Protein AF-A0A9D8H5I3-F1 (afdb_monomer_lite)

Radius of gyration: 22.43 Å; chains: 1; bounding box: 66×48×47 Å

pLDDT: mean 80.17, std 25.07, range [27.2, 98.69]

Sequence (161 aa):
MRPGGQILILVVMGFLLLTPAAPAAAASGDRDPAVPAAGKKRPVDAYPWSRRMKKAVRFARRRAGSVSFAIVDERGRIHGFHRGARHSSASVVKAMLLVAYLRRGSVKRRRLHGGEKATLGPMIRRSDNAAATRIHDVVGNAGLRRLARRAGMRRFIPDEV

Structure (mmCIF, N/CA/C/O backbone):
data_AF-A0A9D8H5I3-F1
#
_entry.id   AF-A0A9D8H5I3-F1
#
loop_
_atom_site.group_PDB
_atom_site.id
_atom_site.type_symbol
_atom_site.label_atom_id
_atom_site.label_alt_id
_atom_site.label_comp_id
_atom_site.label_asym_id
_atom_site.label_entity_id
_atom_site.label_seq_id
_atom_site.pdbx_PDB_ins_code
_atom_site.Cartn_x
_atom_site.Cartn_y
_atom_site.Cartn_z
_atom_site.occupancy
_atom_site.B_iso_or_equiv
_atom_site.auth_seq_id
_atom_site.auth_comp_id
_atom_site.auth_asym_id
_atom_site.auth_atom_id
_atom_site.pdbx_PDB_model_num
ATOM 1 N N . MET A 1 1 ? 33.919 -9.306 16.728 1.00 35.00 1 MET A N 1
ATOM 2 C CA . MET A 1 1 ? 34.245 -7.881 16.490 1.00 35.00 1 MET A CA 1
ATOM 3 C C . MET A 1 1 ? 33.234 -7.303 15.506 1.00 35.00 1 MET A C 1
ATOM 5 O O . MET A 1 1 ? 32.858 -7.996 14.571 1.00 35.00 1 MET A O 1
ATOM 9 N N . ARG A 1 2 ? 32.705 -6.115 15.829 1.00 38.38 2 ARG A N 1
ATOM 10 C CA . ARG A 1 2 ? 31.607 -5.373 15.168 1.00 38.38 2 ARG A CA 1
ATOM 11 C C . ARG A 1 2 ? 32.071 -4.703 13.835 1.00 38.38 2 ARG A C 1
ATOM 13 O O . ARG A 1 2 ? 33.245 -4.830 13.513 1.00 38.38 2 ARG A O 1
ATOM 20 N N . PRO A 1 3 ? 31.244 -3.895 13.132 1.00 50.03 3 PRO A N 1
ATOM 21 C CA . PRO A 1 3 ? 30.224 -4.297 12.152 1.00 50.03 3 PRO A CA 1
ATOM 22 C C . PRO A 1 3 ? 30.367 -3.509 10.816 1.00 50.03 3 PRO A C 1
ATOM 24 O O . PRO A 1 3 ? 31.109 -2.537 10.738 1.00 50.03 3 PRO A O 1
ATOM 27 N N . GLY A 1 4 ? 29.640 -3.876 9.755 1.00 34.97 4 GLY A N 1
ATOM 28 C CA . GLY A 1 4 ? 29.772 -3.225 8.439 1.00 34.97 4 GLY A CA 1
ATOM 29 C C . GLY A 1 4 ? 28.461 -2.715 7.841 1.00 34.97 4 GLY A C 1
ATOM 30 O O . GLY A 1 4 ? 27.831 -3.431 7.077 1.00 34.97 4 GLY A O 1
ATOM 31 N N . GLY A 1 5 ? 28.101 -1.469 8.170 1.00 33.59 5 GLY A N 1
ATOM 32 C CA . GLY A 1 5 ? 27.478 -0.504 7.249 1.00 33.59 5 GLY A CA 1
ATOM 33 C C . GLY A 1 5 ? 26.011 -0.682 6.843 1.00 33.59 5 GLY A C 1
ATOM 34 O O . GLY A 1 5 ? 25.703 -1.286 5.820 1.00 33.59 5 GLY A O 1
ATOM 35 N N . GLN A 1 6 ? 25.108 -0.004 7.557 1.00 33.09 6 GLN A N 1
ATOM 36 C CA . GLN A 1 6 ? 23.839 0.453 6.985 1.00 33.09 6 GLN A CA 1
ATOM 37 C C . GLN A 1 6 ? 24.126 1.516 5.911 1.00 33.09 6 GLN A C 1
ATOM 39 O O . GLN A 1 6 ? 24.859 2.464 6.179 1.00 33.09 6 GLN A O 1
ATOM 44 N N . ILE A 1 7 ? 23.499 1.416 4.735 1.00 32.41 7 ILE A N 1
ATOM 45 C CA . ILE A 1 7 ? 23.282 2.579 3.862 1.00 32.41 7 ILE A CA 1
ATOM 46 C C . ILE A 1 7 ? 21.776 2.740 3.677 1.00 32.41 7 ILE A C 1
ATOM 48 O O . ILE A 1 7 ? 21.128 2.128 2.828 1.00 32.41 7 ILE A O 1
ATOM 52 N N . LEU A 1 8 ? 21.238 3.579 4.553 1.00 28.66 8 LEU A N 1
ATOM 53 C CA . LEU A 1 8 ? 19.962 4.258 4.442 1.00 28.66 8 LEU A CA 1
ATOM 54 C C . LEU A 1 8 ? 20.009 5.168 3.203 1.00 28.66 8 LEU A C 1
ATOM 56 O O . LEU A 1 8 ? 20.641 6.219 3.241 1.00 28.66 8 LEU A O 1
ATOM 60 N N . ILE A 1 9 ? 19.335 4.802 2.110 1.00 29.95 9 ILE A N 1
ATOM 61 C CA . ILE A 1 9 ? 19.015 5.776 1.055 1.00 29.95 9 ILE A CA 1
ATOM 62 C C . ILE A 1 9 ? 17.622 6.327 1.348 1.00 29.95 9 ILE A C 1
ATOM 64 O O . ILE A 1 9 ? 16.595 5.810 0.906 1.00 29.95 9 ILE A O 1
ATOM 68 N N . LEU A 1 10 ? 17.623 7.391 2.145 1.00 27.20 10 LEU A N 1
ATOM 69 C CA . LEU A 1 10 ? 16.520 8.319 2.315 1.00 27.20 10 LEU A CA 1
ATOM 70 C C . LEU A 1 10 ? 16.430 9.165 1.032 1.00 27.20 10 LEU A C 1
ATOM 72 O O . LEU A 1 10 ? 17.236 10.068 0.836 1.00 27.20 10 LEU A O 1
ATOM 76 N N . VAL A 1 11 ? 15.473 8.894 0.139 1.00 29.86 11 VAL A N 1
ATOM 77 C CA . VAL A 1 11 ? 15.100 9.884 -0.888 1.00 29.86 11 VAL A CA 1
ATOM 78 C C . VAL A 1 11 ? 13.899 10.660 -0.371 1.00 29.86 11 VAL A C 1
ATOM 80 O O . VAL A 1 11 ? 12.750 10.247 -0.520 1.00 29.86 11 VAL A O 1
ATOM 83 N N . VAL A 1 12 ? 14.192 11.796 0.256 1.00 31.38 12 VAL A N 1
ATOM 84 C CA . VAL A 1 12 ? 13.249 12.905 0.392 1.00 31.38 12 VAL A CA 1
ATOM 85 C C . VAL A 1 12 ? 13.170 13.575 -0.977 1.00 31.38 12 VAL A C 1
ATOM 87 O O . VAL A 1 12 ? 14.135 14.175 -1.433 1.00 31.38 12 VAL A O 1
ATOM 90 N N . MET A 1 13 ? 12.025 13.478 -1.644 1.00 32.78 13 MET A N 1
ATOM 91 C CA . MET A 1 13 ? 11.658 14.430 -2.691 1.00 32.78 13 MET A CA 1
ATOM 92 C C . MET A 1 13 ? 10.452 15.204 -2.182 1.00 32.78 13 MET A C 1
ATOM 94 O O . MET A 1 13 ? 9.308 14.770 -2.307 1.00 32.78 13 MET A O 1
ATOM 98 N N . GLY A 1 14 ? 10.742 16.345 -1.559 1.00 29.20 14 GLY A N 1
ATOM 99 C CA . GLY A 1 14 ? 9.768 17.409 -1.409 1.00 29.20 14 GLY A CA 1
ATOM 100 C C . GLY A 1 14 ? 9.449 17.962 -2.792 1.00 29.20 14 GLY A C 1
ATOM 101 O O . GLY A 1 14 ? 10.345 18.383 -3.518 1.00 29.20 14 GLY A O 1
ATOM 102 N N . PHE A 1 15 ? 8.173 17.948 -3.154 1.00 35.97 15 PHE A N 1
ATOM 103 C CA . PHE A 1 15 ? 7.648 18.825 -4.189 1.00 35.97 15 PHE A CA 1
ATOM 104 C C . PHE A 1 15 ? 6.660 19.762 -3.505 1.00 35.97 15 PHE A C 1
ATOM 106 O O . PHE A 1 15 ? 5.507 19.416 -3.252 1.00 35.97 15 PHE A O 1
ATOM 113 N N . LEU A 1 16 ? 7.170 20.938 -3.146 1.00 33.97 16 LEU A N 1
ATOM 114 C CA . LEU A 1 16 ? 6.365 22.117 -2.884 1.00 33.97 16 LEU A CA 1
ATOM 115 C C . LEU A 1 16 ? 5.945 22.657 -4.255 1.00 33.97 16 LEU A C 1
ATOM 117 O O . LEU A 1 16 ? 6.785 23.156 -5.000 1.00 33.97 16 LEU A O 1
ATOM 121 N N . LEU A 1 17 ? 4.665 22.534 -4.603 1.00 40.81 17 LEU A N 1
ATOM 122 C CA . LEU A 1 17 ? 4.074 23.323 -5.680 1.00 40.81 17 LEU A CA 1
ATOM 123 C C . LEU A 1 17 ? 2.998 24.212 -5.077 1.00 40.81 17 LEU A C 1
ATOM 125 O O . LEU A 1 17 ? 1.936 23.760 -4.656 1.00 40.81 17 LEU A O 1
ATOM 129 N N . LEU A 1 18 ? 3.352 25.489 -5.018 1.00 37.53 18 LEU A N 1
ATOM 130 C CA . LEU A 1 18 ? 2.479 26.620 -4.788 1.00 37.53 18 LEU A CA 1
ATOM 131 C C . LEU A 1 18 ? 1.576 26.769 -6.025 1.00 37.53 18 LEU A C 1
ATOM 133 O O . LEU A 1 18 ? 2.034 27.196 -7.080 1.00 37.53 18 LEU A O 1
ATOM 137 N N . THR A 1 19 ? 0.307 26.381 -5.922 1.00 51.97 19 THR A N 1
ATOM 138 C CA . THR A 1 19 ? -0.717 26.693 -6.933 1.00 51.97 19 THR A CA 1
ATOM 139 C C . THR A 1 19 ? -1.518 27.913 -6.484 1.00 51.97 19 THR A C 1
ATOM 141 O O . THR A 1 19 ? -2.094 27.854 -5.394 1.00 51.97 19 THR A O 1
ATOM 144 N N . PRO A 1 20 ? -1.621 28.993 -7.281 1.00 44.41 20 PRO A N 1
ATOM 145 C CA . PRO A 1 20 ? -2.609 30.028 -7.020 1.00 44.41 20 PRO A CA 1
ATOM 146 C C . PRO A 1 20 ? -4.015 29.506 -7.347 1.00 44.41 20 PRO A C 1
ATOM 148 O O . PRO A 1 20 ? -4.233 28.838 -8.359 1.00 44.41 20 PRO A O 1
ATOM 151 N N . ALA A 1 21 ? -4.963 29.808 -6.461 1.00 42.66 21 ALA A N 1
ATOM 152 C CA . ALA A 1 21 ? -6.386 29.580 -6.659 1.00 42.66 21 ALA A CA 1
ATOM 153 C C . ALA A 1 21 ? -6.985 30.695 -7.532 1.00 42.66 21 ALA A C 1
ATOM 155 O O . ALA A 1 21 ? -6.707 31.871 -7.312 1.00 42.66 21 ALA A O 1
ATOM 156 N N . ALA A 1 22 ? -7.845 30.321 -8.477 1.00 39.91 22 ALA A N 1
ATOM 157 C CA . ALA A 1 22 ? -8.758 31.217 -9.185 1.00 39.91 22 ALA A CA 1
ATOM 158 C C . ALA A 1 22 ? -10.139 30.529 -9.299 1.00 39.91 22 ALA A C 1
ATOM 160 O O . ALA A 1 22 ? -10.210 29.301 -9.193 1.00 39.91 22 ALA A O 1
ATOM 161 N N . PRO A 1 23 ? -11.235 31.302 -9.389 1.00 44.31 23 PRO A N 1
ATOM 162 C CA . PRO A 1 23 ? -12.427 31.074 -8.577 1.00 44.31 23 PRO A CA 1
ATOM 163 C C . PRO A 1 23 ? -13.456 30.117 -9.183 1.00 44.31 23 PRO A C 1
ATOM 165 O O . PRO A 1 23 ? -13.520 29.881 -10.387 1.00 44.31 23 PRO A O 1
ATOM 168 N N . ALA A 1 24 ? -14.305 29.612 -8.287 1.00 42.66 24 ALA A N 1
ATOM 169 C CA . ALA A 1 24 ? -15.534 28.907 -8.597 1.00 42.66 24 ALA A CA 1
ATOM 170 C C . ALA A 1 24 ? -16.533 29.833 -9.306 1.00 42.66 24 ALA A C 1
ATOM 172 O O . ALA A 1 24 ? -16.876 30.894 -8.787 1.00 42.66 24 ALA A O 1
ATOM 173 N N . ALA A 1 25 ? -17.053 29.382 -10.445 1.00 41.25 25 ALA A N 1
ATOM 174 C CA . ALA A 1 25 ? -18.308 29.861 -11.002 1.00 41.25 25 ALA A CA 1
ATOM 175 C C . ALA A 1 25 ? -19.333 28.729 -10.873 1.00 41.25 25 ALA A C 1
ATOM 177 O O . ALA A 1 25 ? -19.215 27.684 -11.513 1.00 41.25 25 ALA A O 1
ATOM 178 N N . ALA A 1 26 ? -20.308 28.932 -9.992 1.00 39.38 26 ALA A N 1
ATOM 179 C CA . ALA A 1 26 ? -21.528 28.150 -9.946 1.00 39.38 26 ALA A CA 1
ATOM 180 C C . ALA A 1 26 ? -22.536 28.753 -10.933 1.00 39.38 26 ALA A C 1
ATOM 182 O O . ALA A 1 26 ? -22.803 29.949 -10.868 1.00 39.38 26 ALA A O 1
ATOM 183 N N . ALA A 1 27 ? -23.120 27.926 -11.798 1.00 38.00 27 ALA A N 1
ATOM 184 C CA . ALA A 1 27 ? -24.480 28.117 -12.290 1.00 38.00 27 ALA A CA 1
ATOM 185 C C . ALA A 1 27 ? -25.037 26.774 -12.777 1.00 38.00 27 ALA A C 1
ATOM 187 O O . ALA A 1 27 ? -24.426 26.053 -13.564 1.00 38.00 27 ALA A O 1
ATOM 188 N N . SER A 1 28 ? -26.192 26.456 -12.219 1.00 41.50 28 SER A N 1
ATOM 189 C CA . SER A 1 28 ? -27.033 25.279 -12.367 1.00 41.50 28 SER A CA 1
ATOM 190 C C . SER A 1 28 ? -27.640 25.126 -13.761 1.00 41.50 28 SER A C 1
ATOM 192 O O . SER A 1 28 ? -28.077 26.094 -14.378 1.00 41.50 28 SER A O 1
ATOM 194 N N . GLY A 1 29 ? -27.757 23.874 -14.197 1.00 34.59 29 GLY A N 1
ATOM 195 C CA . GLY A 1 29 ? -28.626 23.461 -15.289 1.00 34.59 29 GLY A CA 1
ATOM 196 C C . GLY A 1 29 ? -29.057 22.021 -15.055 1.00 34.59 29 GLY A C 1
ATOM 197 O O . GLY A 1 29 ? -28.283 21.103 -15.317 1.00 34.59 29 GLY A O 1
ATOM 198 N N . ASP A 1 30 ? -30.271 21.844 -14.537 1.00 46.03 30 ASP A N 1
ATOM 199 C CA . ASP A 1 30 ? -30.976 20.565 -14.542 1.00 46.03 30 ASP A CA 1
ATOM 200 C C . ASP A 1 30 ? -31.082 20.062 -15.982 1.00 46.03 30 ASP A C 1
ATOM 202 O O . ASP A 1 30 ? -31.762 20.658 -16.820 1.00 46.03 30 ASP A O 1
ATOM 206 N N . ARG A 1 31 ? -30.397 18.957 -16.267 1.00 47.66 31 ARG A N 1
ATOM 207 C CA . ARG A 1 31 ? -30.750 18.033 -17.342 1.00 47.66 31 ARG A CA 1
ATOM 208 C C . ARG A 1 31 ? -30.431 16.635 -16.855 1.00 47.66 31 ARG A C 1
ATOM 210 O O . ARG A 1 31 ? -29.261 16.292 -16.683 1.00 47.66 31 ARG A O 1
ATOM 217 N N . ASP A 1 32 ? -31.472 15.837 -16.667 1.00 40.38 32 ASP A N 1
ATOM 218 C CA . ASP A 1 32 ? -31.341 14.394 -16.537 1.00 40.38 32 ASP A CA 1
ATOM 219 C C . ASP A 1 32 ? -30.492 13.865 -17.704 1.00 40.38 32 ASP A C 1
ATOM 221 O O . ASP A 1 32 ? -30.841 14.092 -18.871 1.00 40.38 32 ASP A O 1
ATOM 225 N N . PRO A 1 33 ? -29.369 13.165 -17.457 1.00 44.75 33 PRO A N 1
ATOM 226 C CA . PRO A 1 33 ? -28.714 12.440 -18.523 1.00 44.75 33 PRO A CA 1
ATOM 227 C C . PRO A 1 33 ? -29.626 11.273 -18.896 1.00 44.75 33 PRO A C 1
ATOM 229 O O . PRO A 1 33 ? -29.688 10.256 -18.204 1.00 44.75 33 PRO A O 1
ATOM 232 N N . ALA A 1 34 ? -30.352 11.453 -19.999 1.00 47.44 34 ALA A N 1
ATOM 233 C CA . ALA A 1 34 ? -31.106 10.413 -20.674 1.00 47.44 34 ALA A CA 1
ATOM 234 C C . ALA A 1 34 ? -30.285 9.116 -20.717 1.00 47.44 34 ALA A C 1
ATOM 236 O O . ALA A 1 34 ? -29.127 9.110 -21.144 1.00 47.44 34 ALA A O 1
ATOM 237 N N . VAL A 1 35 ? -30.892 8.019 -20.260 1.00 41.44 35 VAL A N 1
ATOM 238 C CA . VAL A 1 35 ? -30.314 6.675 -20.331 1.00 41.44 35 VAL A CA 1
ATOM 239 C C . VAL A 1 35 ? -29.987 6.391 -21.801 1.00 41.44 35 VAL A C 1
ATOM 241 O O . VAL A 1 35 ? -30.909 6.345 -22.619 1.00 41.44 35 VAL A O 1
ATOM 244 N N . PRO A 1 36 ? -28.710 6.211 -22.186 1.00 46.06 36 PRO A N 1
ATOM 245 C CA . PRO A 1 36 ? -28.396 5.884 -23.562 1.00 46.06 36 PRO A CA 1
ATOM 246 C C . PRO A 1 36 ? -28.974 4.502 -23.868 1.00 46.06 36 PRO A C 1
ATOM 248 O O . PRO A 1 36 ? -28.636 3.509 -23.218 1.00 46.06 36 PRO A O 1
ATOM 251 N N . ALA A 1 37 ? -29.864 4.459 -24.862 1.00 51.50 37 ALA A N 1
ATOM 252 C CA . ALA A 1 37 ? -30.368 3.233 -25.459 1.00 51.50 37 ALA A CA 1
ATOM 253 C C . ALA A 1 37 ? -29.204 2.283 -25.774 1.00 51.50 37 ALA A C 1
ATOM 255 O O . ALA A 1 37 ? -28.119 2.726 -26.161 1.00 51.50 37 ALA A O 1
ATOM 256 N N . ALA A 1 38 ? -29.437 0.982 -25.585 1.00 54.88 38 ALA A N 1
ATOM 257 C CA . ALA A 1 38 ? -28.452 -0.083 -25.726 1.00 54.88 38 ALA A CA 1
ATOM 258 C C . ALA A 1 38 ? -27.736 -0.025 -27.087 1.00 54.88 38 ALA A C 1
ATOM 260 O O . ALA A 1 38 ? -28.174 -0.597 -28.085 1.00 54.88 38 ALA A O 1
ATOM 261 N N . GLY A 1 39 ? -26.602 0.674 -27.117 1.00 45.72 39 GLY A N 1
ATOM 262 C CA . GLY A 1 39 ? -25.699 0.695 -28.251 1.00 45.72 39 GLY A CA 1
ATOM 263 C C . GLY A 1 39 ? -25.145 -0.706 -28.474 1.00 45.72 39 GLY A C 1
ATOM 264 O O . GLY A 1 39 ? -24.720 -1.376 -27.529 1.00 45.72 39 GLY A O 1
ATOM 265 N N . LYS A 1 40 ? -25.150 -1.154 -29.733 1.00 49.53 40 LYS A N 1
ATOM 266 C CA . LYS A 1 40 ? -24.510 -2.401 -30.172 1.00 49.53 40 LYS A CA 1
ATOM 267 C C . LYS A 1 40 ? -23.130 -2.504 -29.513 1.00 49.53 40 LYS A C 1
ATOM 269 O O . LYS A 1 40 ? -22.317 -1.591 -29.666 1.00 49.53 40 LYS A O 1
ATOM 274 N N . LYS A 1 41 ? -22.875 -3.586 -28.760 1.00 46.94 41 LYS A N 1
ATOM 275 C CA . LYS A 1 41 ? -21.580 -3.840 -28.110 1.00 46.94 41 LYS A CA 1
ATOM 276 C C . LYS A 1 41 ? -20.495 -3.799 -29.185 1.00 46.94 41 LYS A C 1
ATOM 278 O O . LYS A 1 41 ? -20.325 -4.762 -29.927 1.00 46.94 41 LYS A O 1
ATOM 283 N N . ARG A 1 42 ? -19.771 -2.681 -29.279 1.00 48.78 42 ARG A N 1
ATOM 284 C CA . ARG A 1 42 ? -18.505 -2.635 -30.013 1.00 48.78 42 ARG A CA 1
ATOM 285 C C . ARG A 1 42 ? -17.647 -3.765 -29.441 1.00 48.78 42 ARG A C 1
ATOM 287 O O . ARG A 1 42 ? -17.585 -3.867 -28.210 1.00 48.78 42 ARG A O 1
ATOM 294 N N . PRO A 1 43 ? -17.021 -4.619 -30.266 1.00 54.12 43 PRO A N 1
ATOM 295 C CA . PRO A 1 43 ? -15.994 -5.513 -29.764 1.00 54.12 43 PRO A CA 1
ATOM 296 C C . PRO A 1 43 ? -15.018 -4.630 -28.997 1.00 54.12 43 PRO A C 1
ATOM 298 O O . PRO A 1 43 ? -14.499 -3.656 -29.542 1.00 54.12 43 PRO A O 1
ATOM 301 N N . VAL A 1 44 ? -14.859 -4.877 -27.700 1.00 60.25 44 VAL A N 1
ATOM 302 C CA . VAL A 1 44 ? -13.785 -4.228 -26.961 1.00 60.25 44 VAL A CA 1
ATOM 303 C C . VAL A 1 44 ? -12.531 -4.790 -27.605 1.00 60.25 44 VAL A C 1
ATOM 305 O O . VAL A 1 44 ? -12.221 -5.960 -27.378 1.00 60.25 44 VAL A O 1
ATOM 308 N N . ASP A 1 45 ? -11.884 -4.024 -28.485 1.00 63.31 45 ASP A N 1
ATOM 309 C CA . ASP A 1 45 ? -10.609 -4.427 -29.064 1.00 63.31 45 ASP A CA 1
ATOM 310 C C . ASP A 1 45 ? -9.726 -4.865 -27.900 1.00 63.31 45 ASP A C 1
ATOM 312 O O . ASP A 1 45 ? -9.467 -4.090 -26.973 1.00 63.31 45 ASP A O 1
ATOM 316 N N . ALA A 1 46 ? -9.364 -6.150 -27.878 1.00 76.81 46 ALA A N 1
ATOM 317 C CA . ALA A 1 46 ? -8.650 -6.716 -26.748 1.00 76.81 46 ALA A CA 1
ATOM 318 C C . ALA A 1 46 ? -7.391 -5.875 -26.506 1.00 76.81 46 ALA A C 1
ATOM 320 O O . ALA A 1 46 ? -6.617 -5.630 -27.436 1.00 76.81 46 ALA A O 1
ATOM 321 N N . TYR A 1 47 ? -7.193 -5.410 -25.267 1.00 85.81 47 TYR A N 1
ATOM 322 C CA . TYR A 1 47 ? -6.067 -4.540 -24.940 1.00 85.81 47 TYR A CA 1
ATOM 323 C C . TYR A 1 47 ? -4.754 -5.166 -25.457 1.00 85.81 47 TYR A C 1
ATOM 325 O O . TYR A 1 47 ? -4.515 -6.357 -25.224 1.00 85.81 47 TYR A O 1
ATOM 333 N N . PRO A 1 48 ? -3.881 -4.414 -26.164 1.00 92.81 48 PRO A N 1
ATOM 334 C CA . PRO A 1 48 ? -2.739 -4.978 -26.885 1.00 92.81 48 PRO A CA 1
ATOM 335 C C . PRO A 1 48 ? -1.563 -5.309 -25.946 1.00 92.81 48 PRO A C 1
ATOM 337 O O . PRO A 1 48 ? -0.459 -4.763 -26.077 1.00 92.81 48 PRO A O 1
ATOM 340 N N . TRP A 1 49 ? -1.793 -6.219 -24.995 1.00 92.38 49 TRP A N 1
ATOM 341 C CA . TRP A 1 49 ? -0.886 -6.590 -23.907 1.00 92.38 49 TRP A CA 1
ATOM 342 C C . TRP A 1 49 ? 0.514 -6.940 -24.397 1.00 92.38 49 TRP A C 1
ATOM 344 O O . TRP A 1 49 ? 1.484 -6.368 -23.908 1.00 92.38 49 TRP A O 1
ATOM 354 N N . SER A 1 50 ? 0.639 -7.793 -25.419 1.00 91.88 50 SER A N 1
ATOM 355 C CA . SER A 1 50 ? 1.945 -8.200 -25.964 1.00 91.88 50 SER A CA 1
ATOM 356 C C . SER A 1 50 ? 2.788 -6.994 -26.406 1.00 91.88 50 SER A C 1
ATOM 358 O O . SER A 1 50 ? 3.936 -6.828 -25.985 1.00 91.88 50 SER A O 1
ATOM 360 N N . ARG A 1 51 ? 2.201 -6.077 -27.189 1.00 95.50 51 ARG A N 1
ATOM 361 C CA . ARG A 1 51 ? 2.892 -4.867 -27.660 1.00 95.50 51 ARG A CA 1
ATOM 362 C C . ARG A 1 51 ? 3.236 -3.923 -26.505 1.00 95.50 51 ARG A C 1
ATOM 364 O O . ARG A 1 51 ? 4.337 -3.369 -26.485 1.00 95.50 51 ARG A O 1
ATOM 371 N N . ARG A 1 52 ? 2.318 -3.720 -25.554 1.00 95.62 52 ARG A N 1
ATOM 372 C CA . ARG A 1 52 ? 2.524 -2.833 -24.392 1.00 95.62 52 ARG A CA 1
ATOM 373 C C . ARG A 1 52 ? 3.599 -3.385 -23.452 1.00 95.62 52 ARG A C 1
ATOM 375 O O . ARG A 1 52 ? 4.479 -2.631 -23.040 1.00 95.62 52 ARG A O 1
ATOM 382 N N . MET A 1 53 ? 3.624 -4.699 -23.234 1.00 96.19 53 MET A N 1
ATOM 383 C CA . MET A 1 53 ? 4.655 -5.381 -22.450 1.00 96.19 53 MET A CA 1
ATOM 384 C C . MET A 1 53 ? 6.037 -5.298 -23.082 1.00 96.19 53 MET A C 1
ATOM 386 O O . MET A 1 53 ? 6.981 -4.908 -22.397 1.00 96.19 53 MET A O 1
ATOM 390 N N . LYS A 1 54 ? 6.164 -5.513 -24.399 1.00 97.19 54 LYS A N 1
ATOM 391 C CA . LYS A 1 54 ? 7.441 -5.301 -25.105 1.00 97.19 54 LYS A CA 1
ATOM 392 C C . LYS A 1 54 ? 7.985 -3.878 -24.916 1.00 97.19 54 LYS A C 1
ATOM 394 O O . LYS A 1 54 ? 9.194 -3.695 -24.789 1.00 97.19 54 LYS A O 1
ATOM 399 N N . LYS A 1 55 ? 7.121 -2.856 -24.895 1.00 97.75 55 LYS A N 1
ATOM 400 C CA . LYS A 1 55 ? 7.540 -1.462 -24.654 1.00 97.75 55 LYS A CA 1
ATOM 401 C C . LYS A 1 55 ? 7.974 -1.227 -23.204 1.00 97.75 55 LYS A C 1
ATOM 403 O O . LYS A 1 55 ? 9.049 -0.670 -22.999 1.00 97.75 55 LYS A O 1
ATOM 408 N N . ALA A 1 56 ? 7.194 -1.687 -22.227 1.00 97.00 56 ALA A N 1
ATOM 409 C CA . ALA A 1 56 ? 7.517 -1.531 -20.807 1.00 97.00 56 ALA A CA 1
ATOM 410 C C . ALA A 1 56 ? 8.832 -2.236 -20.428 1.00 97.00 56 ALA A C 1
ATOM 412 O O . ALA A 1 56 ? 9.683 -1.641 -19.774 1.00 97.00 56 ALA A O 1
ATOM 413 N N . VAL A 1 57 ? 9.049 -3.465 -20.916 1.00 97.88 57 VAL A N 1
ATOM 414 C CA . VAL A 1 57 ? 10.306 -4.208 -20.703 1.00 97.88 57 VAL A CA 1
ATOM 415 C C . VAL A 1 57 ? 11.499 -3.462 -21.304 1.00 97.88 57 VAL A C 1
ATOM 417 O O . VAL A 1 57 ? 12.546 -3.358 -20.673 1.00 97.88 57 VAL A O 1
ATOM 420 N N . ARG A 1 58 ? 11.353 -2.901 -22.510 1.00 98.00 58 ARG A N 1
ATOM 421 C CA . ARG A 1 58 ? 12.421 -2.123 -23.158 1.00 98.00 58 ARG A CA 1
ATOM 422 C C . ARG A 1 58 ? 12.791 -0.870 -22.365 1.00 98.00 58 ARG A C 1
ATOM 424 O O . ARG A 1 58 ? 13.966 -0.534 -22.285 1.00 98.00 58 ARG A O 1
ATOM 431 N N . PHE A 1 59 ? 11.802 -0.183 -21.797 1.00 97.25 59 PHE A N 1
ATOM 432 C CA . PHE A 1 59 ? 12.045 0.941 -20.895 1.00 97.25 59 PHE A CA 1
ATOM 433 C C . PHE A 1 59 ? 12.786 0.480 -19.635 1.00 97.25 59 PHE A C 1
ATOM 435 O O . PHE A 1 59 ? 13.849 1.014 -19.332 1.00 97.25 59 PHE A O 1
ATOM 442 N N . ALA A 1 60 ? 12.280 -0.562 -18.968 1.00 97.12 60 ALA A N 1
ATOM 443 C CA . ALA A 1 60 ? 12.867 -1.108 -17.747 1.00 97.12 60 ALA A CA 1
ATOM 444 C C . ALA A 1 60 ? 14.342 -1.509 -17.923 1.00 97.12 60 ALA A C 1
ATOM 446 O O . ALA A 1 60 ? 15.151 -1.223 -17.052 1.00 97.12 60 ALA A O 1
ATOM 447 N N . ARG A 1 61 ? 14.706 -2.106 -19.067 1.00 97.19 61 ARG A N 1
ATOM 448 C CA . ARG A 1 61 ? 16.090 -2.517 -19.374 1.00 97.19 61 ARG A CA 1
ATOM 449 C C . ARG A 1 61 ? 17.079 -1.364 -19.546 1.00 97.19 61 ARG A C 1
ATOM 451 O O . ARG A 1 61 ? 18.269 -1.583 -19.379 1.00 97.19 61 ARG A O 1
ATOM 458 N N . ARG A 1 62 ? 16.615 -0.176 -19.940 1.00 96.88 62 ARG A N 1
ATOM 459 C CA . ARG A 1 62 ? 17.483 0.987 -20.211 1.00 96.88 62 ARG A CA 1
ATOM 460 C C . ARG A 1 62 ? 17.504 1.997 -19.073 1.00 96.88 62 ARG A C 1
ATOM 462 O O . ARG A 1 62 ? 18.308 2.921 -19.089 1.00 96.88 62 ARG A O 1
ATOM 469 N N . ARG A 1 63 ? 16.588 1.868 -18.116 1.00 96.12 63 ARG A N 1
ATOM 470 C CA . ARG A 1 63 ? 16.524 2.753 -16.959 1.00 96.12 63 ARG A CA 1
ATOM 471 C C . ARG A 1 63 ? 17.645 2.378 -15.993 1.00 96.12 63 ARG A C 1
ATOM 473 O O . ARG A 1 63 ? 17.773 1.215 -15.639 1.00 96.12 63 ARG A O 1
ATOM 480 N N . ALA A 1 64 ? 18.409 3.368 -15.530 1.00 95.94 64 ALA A N 1
ATOM 481 C CA . ALA A 1 64 ? 19.384 3.150 -14.464 1.00 95.94 64 ALA A CA 1
ATOM 482 C C . ALA A 1 64 ? 18.693 2.609 -13.196 1.00 95.94 64 ALA A C 1
ATOM 484 O O . ALA A 1 64 ? 17.629 3.109 -12.819 1.00 95.94 64 ALA A O 1
ATOM 485 N N . GLY A 1 65 ? 19.306 1.621 -12.542 1.00 93.38 65 GLY A N 1
ATOM 486 C CA . GLY A 1 65 ? 18.751 0.928 -11.377 1.00 93.38 65 GLY A CA 1
ATOM 487 C C . GLY A 1 65 ? 17.998 -0.364 -11.719 1.00 93.38 65 GLY A C 1
ATOM 488 O O . GLY A 1 65 ? 17.866 -0.755 -12.875 1.00 93.38 65 GLY A O 1
ATOM 489 N N . SER A 1 66 ? 17.507 -1.053 -10.686 1.00 93.44 66 SER A N 1
ATOM 490 C CA . SER A 1 66 ? 16.757 -2.305 -10.843 1.00 93.44 66 SER A CA 1
ATOM 491 C C . SER A 1 66 ? 15.258 -2.042 -10.960 1.00 93.44 66 SER A C 1
ATOM 493 O O . SER A 1 66 ? 14.645 -1.516 -10.034 1.00 93.44 66 SER A O 1
ATOM 495 N N . VAL A 1 67 ? 14.655 -2.457 -12.076 1.00 96.31 67 VAL A N 1
ATOM 496 C CA . VAL A 1 67 ? 13.209 -2.341 -12.315 1.00 96.31 67 VAL A CA 1
ATOM 497 C C . VAL A 1 67 ? 12.572 -3.728 -12.360 1.00 96.31 67 VAL A C 1
ATOM 499 O O . VAL A 1 67 ? 13.017 -4.612 -13.096 1.00 96.31 67 VAL A O 1
ATOM 502 N N . SER A 1 68 ? 11.487 -3.896 -11.609 1.00 96.56 68 SER A N 1
ATOM 503 C CA . SER A 1 68 ? 10.559 -5.018 -11.727 1.00 96.56 68 SER A CA 1
ATOM 504 C C . SER A 1 68 ? 9.126 -4.489 -11.751 1.00 96.56 68 SER A C 1
ATOM 506 O O . SER A 1 68 ? 8.844 -3.403 -11.246 1.00 96.56 68 SER A O 1
ATOM 508 N N . PHE A 1 69 ? 8.215 -5.226 -12.379 1.00 96.12 69 PHE A N 1
ATOM 509 C CA . PHE A 1 69 ? 6.792 -4.901 -12.337 1.00 96.12 69 PHE A CA 1
ATOM 510 C C . PHE A 1 69 ? 5.938 -6.142 -12.574 1.00 96.12 69 PHE A C 1
ATOM 512 O O . PHE A 1 69 ? 6.353 -7.095 -13.240 1.00 96.12 69 PHE A O 1
ATOM 519 N N . ALA A 1 70 ? 4.714 -6.099 -12.060 1.00 95.12 70 ALA A N 1
ATOM 520 C CA . ALA A 1 70 ? 3.662 -7.064 -12.329 1.00 95.12 70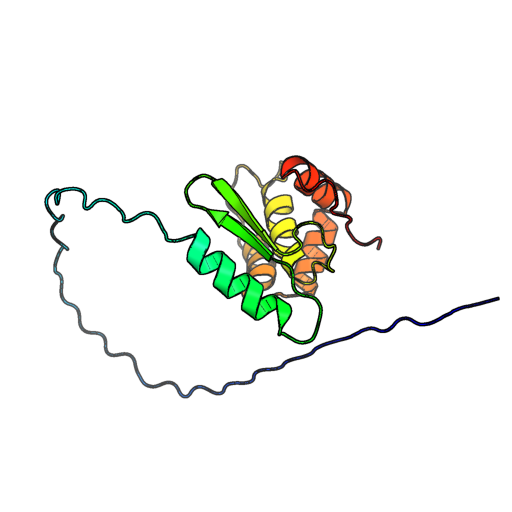 ALA A CA 1
ATOM 521 C C . ALA A 1 70 ? 2.361 -6.309 -12.618 1.00 95.12 70 ALA A C 1
ATOM 523 O O . ALA A 1 70 ? 2.065 -5.323 -11.948 1.00 95.12 70 ALA A O 1
ATOM 524 N N . I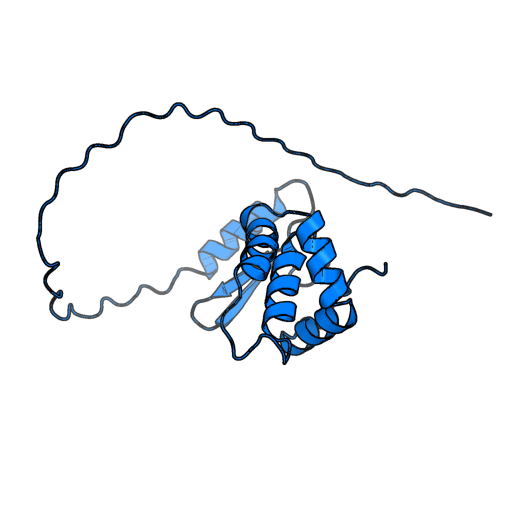LE A 1 71 ? 1.597 -6.766 -13.605 1.00 94.50 71 ILE A N 1
ATOM 525 C CA . ILE A 1 71 ? 0.312 -6.183 -13.991 1.00 94.50 71 ILE A CA 1
ATOM 526 C C . ILE A 1 71 ? -0.695 -7.315 -14.122 1.00 94.50 71 ILE A C 1
ATOM 528 O O . ILE A 1 71 ? -0.403 -8.324 -14.760 1.00 94.50 71 ILE A O 1
ATOM 532 N N . VAL A 1 72 ? -1.860 -7.149 -13.509 1.00 92.12 72 VAL A N 1
ATOM 533 C CA . VAL A 1 72 ? -2.991 -8.063 -13.667 1.00 92.12 72 VAL A CA 1
ATOM 534 C C . VAL A 1 72 ? -3.859 -7.521 -14.794 1.00 92.12 72 VAL A C 1
ATOM 536 O O . VAL A 1 72 ? -4.254 -6.358 -14.741 1.00 92.12 72 VAL A O 1
ATOM 539 N N . ASP A 1 73 ? -4.102 -8.331 -15.822 1.00 91.44 73 ASP A N 1
ATOM 540 C CA . ASP A 1 73 ? -5.004 -7.955 -16.907 1.00 91.44 73 ASP A CA 1
ATOM 541 C C . ASP A 1 73 ? -6.479 -8.159 -16.546 1.00 91.44 73 ASP A C 1
ATOM 543 O O . ASP A 1 73 ? -6.837 -8.678 -15.489 1.00 91.44 73 ASP A O 1
ATOM 547 N N . GLU A 1 74 ? -7.351 -7.768 -17.464 1.00 92.00 74 GLU A N 1
ATOM 548 C CA . GLU A 1 74 ? -8.806 -7.817 -17.338 1.00 92.00 74 GLU A CA 1
ATOM 549 C C . GLU A 1 74 ? -9.339 -9.255 -17.216 1.00 92.00 74 GLU A C 1
ATOM 551 O O . GLU A 1 74 ? -10.476 -9.464 -16.805 1.00 92.00 74 GLU A O 1
ATOM 556 N N . ARG A 1 75 ? -8.519 -10.259 -17.559 1.00 91.00 75 ARG A N 1
ATOM 557 C CA . ARG A 1 75 ? -8.813 -11.694 -17.419 1.00 91.00 75 ARG A CA 1
ATOM 558 C C . ARG A 1 75 ? -8.148 -12.302 -16.180 1.00 91.00 75 ARG A C 1
ATOM 560 O O . ARG A 1 75 ? -8.134 -13.520 -16.033 1.00 91.00 75 ARG A O 1
ATOM 567 N N . GLY A 1 76 ? -7.552 -11.481 -15.314 1.00 89.81 76 GLY A N 1
ATOM 568 C CA . GLY A 1 76 ? -6.849 -11.923 -14.112 1.00 89.81 76 GLY A CA 1
ATOM 569 C C . GLY A 1 76 ? -5.459 -12.516 -14.366 1.00 89.81 76 GLY A C 1
ATOM 570 O O . GLY A 1 76 ? -4.834 -13.028 -13.436 1.00 89.81 76 GLY A O 1
ATOM 571 N N . ARG A 1 77 ? -4.936 -12.464 -15.598 1.00 91.62 77 ARG A N 1
ATOM 572 C CA . ARG A 1 77 ? -3.604 -13.000 -15.911 1.00 91.62 77 ARG A CA 1
ATOM 573 C C . ARG A 1 77 ? -2.537 -12.009 -15.485 1.00 91.62 77 ARG A C 1
ATOM 575 O O . ARG A 1 77 ? -2.653 -10.809 -15.722 1.00 91.62 77 ARG A O 1
ATOM 582 N N . ILE A 1 78 ? -1.460 -12.523 -14.898 1.00 91.56 78 ILE A N 1
ATOM 583 C CA . ILE A 1 78 ? -0.347 -11.688 -14.452 1.00 91.56 78 ILE A CA 1
ATOM 584 C C . ILE A 1 78 ? 0.724 -11.616 -15.539 1.00 91.56 78 ILE A C 1
ATOM 586 O O . ILE A 1 78 ? 1.400 -12.602 -15.830 1.00 91.56 78 ILE A O 1
ATOM 590 N N . HIS A 1 79 ? 0.941 -10.414 -16.056 1.00 93.44 79 HIS A N 1
ATOM 591 C CA . HIS A 1 79 ? 2.068 -10.042 -16.907 1.00 93.44 79 HIS A CA 1
ATOM 592 C C . HIS A 1 79 ? 3.167 -9.400 -16.058 1.00 93.44 79 HIS A C 1
ATOM 594 O O . HIS A 1 79 ? 2.895 -8.884 -14.974 1.00 93.44 79 HIS A O 1
ATOM 600 N N . GLY A 1 80 ? 4.421 -9.394 -16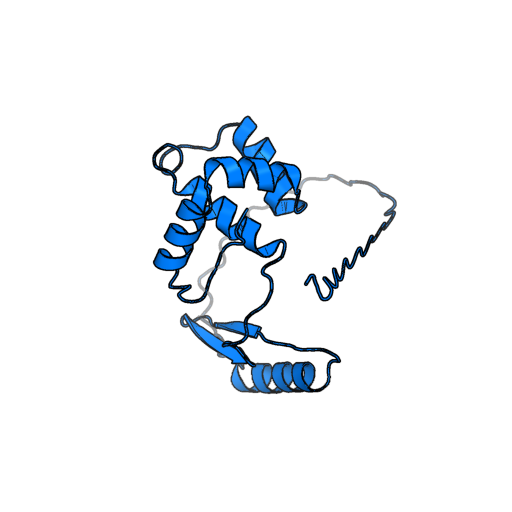.514 1.00 95.06 80 GLY A N 1
ATOM 601 C CA . GLY A 1 80 ? 5.447 -8.612 -15.822 1.00 95.06 80 GLY A CA 1
ATOM 602 C C . GLY A 1 80 ? 6.891 -8.913 -16.194 1.00 95.06 80 GLY A C 1
ATOM 603 O O . GLY A 1 80 ? 7.178 -9.765 -17.030 1.00 95.06 80 GLY A O 1
ATOM 604 N N . PHE A 1 81 ? 7.794 -8.207 -15.519 1.00 97.25 81 PHE A N 1
ATOM 605 C CA . PHE A 1 81 ? 9.244 -8.264 -15.684 1.00 97.25 81 PHE A CA 1
ATOM 606 C C . PHE A 1 81 ? 9.901 -8.390 -14.308 1.00 97.25 81 PHE A C 1
ATOM 608 O O . PHE A 1 81 ? 9.539 -7.653 -13.394 1.00 97.25 81 PHE A O 1
ATOM 615 N N . HIS A 1 82 ? 10.813 -9.352 -14.135 1.00 95.75 82 HIS A N 1
ATOM 616 C CA . HIS A 1 82 ? 11.459 -9.654 -12.845 1.00 95.75 82 HIS A CA 1
ATOM 617 C C . HIS A 1 82 ? 10.486 -9.773 -11.654 1.00 95.75 82 HIS A C 1
ATOM 619 O O . HIS A 1 82 ? 10.813 -9.414 -10.530 1.00 95.75 82 HIS A O 1
ATOM 625 N N . ARG A 1 83 ? 9.288 -10.331 -11.872 1.00 90.94 83 ARG A N 1
ATOM 626 C CA . ARG A 1 83 ? 8.210 -10.459 -10.863 1.00 90.94 83 ARG A CA 1
ATOM 627 C C . ARG A 1 83 ? 8.618 -11.213 -9.584 1.00 90.94 83 ARG A C 1
ATOM 629 O O . ARG A 1 83 ? 7.905 -11.192 -8.584 1.00 90.94 83 ARG A O 1
ATOM 636 N N . GLY A 1 84 ? 9.724 -11.955 -9.650 1.00 90.06 84 GLY A N 1
ATOM 637 C CA . GLY A 1 84 ? 10.323 -12.673 -8.529 1.00 90.06 84 GLY A CA 1
ATOM 638 C C . GLY A 1 84 ? 11.109 -11.787 -7.559 1.00 90.06 84 GLY A C 1
ATOM 639 O O . GLY A 1 84 ? 11.281 -12.187 -6.407 1.00 90.06 84 GLY A O 1
ATOM 640 N N . ALA A 1 85 ? 11.563 -10.617 -8.018 1.00 93.88 85 ALA A N 1
ATOM 641 C CA . ALA A 1 85 ? 12.449 -9.730 -7.279 1.00 93.88 85 ALA A CA 1
ATOM 642 C C . ALA A 1 85 ? 11.829 -9.291 -5.947 1.00 93.88 85 ALA A C 1
ATOM 644 O O . ALA A 1 85 ? 10.619 -9.075 -5.835 1.00 93.88 85 ALA A O 1
ATOM 645 N N . ARG A 1 86 ? 12.679 -9.181 -4.924 1.00 93.44 86 ARG A N 1
ATOM 646 C CA . ARG A 1 86 ? 12.306 -8.635 -3.620 1.00 93.44 86 ARG A CA 1
ATOM 647 C C . ARG A 1 86 ? 12.685 -7.163 -3.583 1.00 93.44 86 ARG A C 1
ATOM 649 O O . ARG A 1 86 ? 13.769 -6.791 -4.017 1.00 93.44 86 ARG A O 1
ATOM 656 N N . HIS A 1 87 ? 11.790 -6.356 -3.037 1.00 92.94 87 HIS A N 1
ATOM 657 C CA . HIS A 1 87 ? 11.990 -4.931 -2.825 1.00 92.94 87 HIS A CA 1
ATOM 658 C C . HIS A 1 87 ? 11.531 -4.583 -1.413 1.00 92.94 87 HIS A C 1
ATOM 660 O O . HIS A 1 87 ? 10.623 -5.237 -0.891 1.00 92.94 87 HIS A O 1
ATOM 666 N N . SER A 1 88 ? 12.119 -3.539 -0.822 1.00 94.25 88 SER A N 1
ATOM 667 C CA . SER A 1 88 ? 11.493 -2.902 0.335 1.00 94.25 88 SER A CA 1
ATOM 668 C C . SER A 1 88 ? 10.114 -2.411 -0.092 1.00 94.25 88 SER A C 1
ATOM 670 O O . SER A 1 88 ? 9.974 -1.737 -1.116 1.00 94.25 88 SER A O 1
ATOM 672 N N . SER A 1 89 ? 9.083 -2.771 0.670 1.00 93.31 89 SER A N 1
ATOM 673 C CA . SER A 1 89 ? 7.723 -2.315 0.387 1.00 93.31 89 SER A CA 1
ATOM 674 C C . SER A 1 89 ? 7.580 -0.805 0.554 1.00 93.31 89 SER A C 1
ATOM 676 O O . SER A 1 89 ? 6.642 -0.227 0.000 1.00 93.31 89 SER A O 1
ATOM 678 N N . ALA A 1 90 ? 8.468 -0.177 1.337 1.00 94.06 90 ALA A N 1
ATOM 679 C CA . ALA A 1 90 ? 8.332 1.205 1.773 1.00 94.06 90 ALA A CA 1
ATOM 680 C C . ALA A 1 90 ? 6.875 1.479 2.207 1.00 94.06 90 ALA A C 1
ATOM 682 O O . ALA A 1 90 ? 6.228 0.640 2.839 1.00 94.06 90 ALA A O 1
ATOM 683 N N . SER A 1 91 ? 6.309 2.617 1.809 1.00 97.31 91 SER A N 1
ATOM 684 C CA . SER A 1 91 ? 4.938 2.986 2.174 1.00 97.31 91 SER A CA 1
ATOM 685 C C . SER A 1 91 ? 3.830 2.146 1.517 1.00 97.31 91 SER A C 1
ATOM 687 O O . SER A 1 91 ? 2.679 2.260 1.934 1.00 97.31 91 SER A O 1
ATOM 689 N N . VAL A 1 92 ? 4.126 1.255 0.559 1.00 97.00 92 VAL A N 1
ATOM 690 C CA . VAL A 1 92 ? 3.103 0.373 -0.046 1.00 97.00 92 VAL A CA 1
ATOM 691 C C . VAL A 1 92 ? 2.525 -0.603 0.989 1.00 97.00 92 VAL A C 1
ATOM 693 O O . VAL A 1 92 ? 1.356 -0.985 0.900 1.00 97.00 92 VAL A O 1
ATOM 696 N N . VAL A 1 93 ? 3.282 -0.939 2.042 1.00 97.75 93 VAL A N 1
ATOM 697 C CA . VAL A 1 93 ? 2.796 -1.787 3.146 1.00 97.75 93 VAL A CA 1
ATOM 698 C C . VAL A 1 93 ? 1.595 -1.182 3.883 1.00 97.75 93 VAL A C 1
ATOM 700 O O . VAL A 1 93 ? 0.793 -1.913 4.458 1.00 97.75 93 VAL A O 1
ATOM 703 N N . LYS A 1 94 ? 1.390 0.140 3.829 1.00 98.44 94 LYS A N 1
ATOM 704 C CA . LYS A 1 94 ? 0.258 0.807 4.496 1.00 98.44 94 LYS A CA 1
ATOM 705 C C . LYS A 1 94 ? -1.093 0.387 3.918 1.00 98.44 94 LYS A C 1
ATOM 707 O O . LYS A 1 94 ? -2.074 0.301 4.654 1.00 98.44 94 LYS A O 1
ATOM 712 N N . ALA A 1 95 ? -1.143 0.026 2.634 1.00 98.44 95 ALA A N 1
ATOM 713 C CA . ALA A 1 9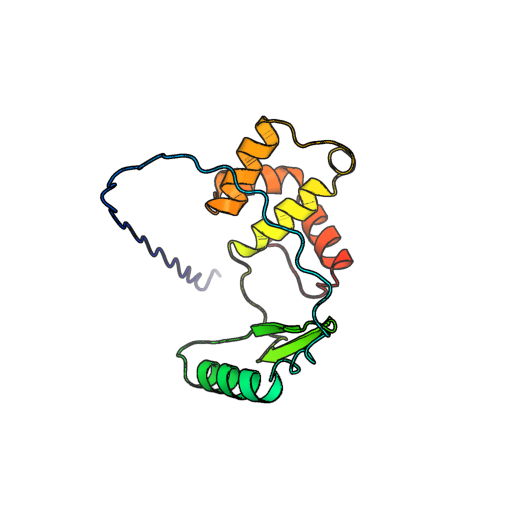5 ? -2.330 -0.598 2.052 1.00 98.44 95 ALA A CA 1
ATOM 714 C C . ALA A 1 95 ? -2.606 -1.974 2.686 1.00 98.44 95 ALA A C 1
ATOM 716 O O . ALA A 1 95 ? -3.753 -2.299 2.995 1.00 98.44 95 ALA A O 1
ATOM 717 N N . MET A 1 96 ? -1.557 -2.760 2.957 1.00 98.38 96 MET A N 1
ATOM 718 C CA . MET A 1 96 ? -1.691 -4.021 3.692 1.00 98.38 96 MET A CA 1
ATOM 719 C C . MET A 1 96 ? -2.144 -3.785 5.137 1.00 98.38 96 MET A C 1
ATOM 721 O O . MET A 1 96 ? -3.022 -4.501 5.612 1.00 98.38 96 MET A O 1
ATOM 725 N N . LEU A 1 97 ? -1.614 -2.765 5.821 1.00 98.62 97 LEU A N 1
ATOM 726 C CA . LEU A 1 97 ? -2.058 -2.379 7.166 1.00 98.62 97 LEU A CA 1
ATOM 727 C C . LEU A 1 97 ? -3.547 -2.018 7.197 1.00 98.62 97 LEU A C 1
ATOM 729 O O . LEU A 1 97 ? -4.276 -2.550 8.032 1.00 98.62 97 LEU A O 1
ATOM 733 N N . LEU A 1 98 ? -4.021 -1.193 6.255 1.00 98.69 98 LEU A N 1
ATOM 734 C CA . LEU A 1 98 ? -5.444 -0.867 6.127 1.00 98.69 98 LEU A CA 1
ATOM 735 C C . LEU A 1 98 ? -6.284 -2.138 5.977 1.00 98.69 98 LEU A C 1
ATOM 737 O O . LEU A 1 98 ? -7.216 -2.356 6.748 1.00 98.69 98 LEU A O 1
ATOM 741 N N . VAL A 1 99 ? -5.962 -2.994 5.005 1.00 98.62 99 VAL A N 1
ATOM 742 C CA . VAL A 1 99 ? -6.754 -4.206 4.756 1.00 98.62 99 VAL A CA 1
ATOM 743 C C . VAL A 1 99 ? -6.711 -5.141 5.967 1.00 98.62 99 VAL A C 1
ATOM 745 O O . VAL A 1 99 ? -7.733 -5.718 6.334 1.00 98.62 99 VAL A O 1
ATOM 748 N N . ALA A 1 100 ? -5.564 -5.283 6.629 1.00 98.50 100 ALA A N 1
ATOM 749 C CA . ALA A 1 100 ? -5.446 -6.099 7.830 1.00 98.50 100 ALA A CA 1
ATOM 750 C C . ALA A 1 100 ? -6.301 -5.542 8.981 1.00 98.50 100 ALA A C 1
ATOM 752 O O . ALA A 1 100 ? -7.005 -6.317 9.634 1.00 98.50 100 ALA A O 1
ATOM 753 N N . TYR A 1 101 ? -6.308 -4.219 9.177 1.00 98.56 101 TYR A N 1
ATOM 754 C CA . TYR A 1 101 ? -7.139 -3.533 10.166 1.00 98.56 101 TYR A CA 1
ATOM 755 C C . TYR A 1 101 ? -8.633 -3.745 9.903 1.00 98.56 101 TYR A C 1
ATOM 757 O O . TYR A 1 101 ? -9.355 -4.210 10.785 1.00 98.56 101 TYR A O 1
ATOM 765 N N . LEU A 1 102 ? -9.086 -3.490 8.670 1.00 98.44 102 LEU A N 1
ATOM 766 C CA . LEU A 1 102 ? -10.491 -3.638 8.273 1.00 98.44 102 LEU A CA 1
ATOM 767 C C . LEU A 1 102 ? -11.002 -5.073 8.423 1.00 98.44 102 LEU A C 1
ATOM 769 O O . LEU A 1 102 ? -12.190 -5.296 8.628 1.00 98.44 102 LEU A O 1
ATOM 773 N N . ARG A 1 103 ? -10.112 -6.065 8.340 1.00 97.81 103 ARG A N 1
ATOM 774 C CA . ARG A 1 103 ? -10.460 -7.483 8.481 1.00 97.81 103 ARG A CA 1
ATOM 775 C C . ARG A 1 103 ? -10.526 -7.971 9.928 1.00 97.81 103 ARG A C 1
ATOM 777 O O . ARG A 1 103 ? -10.917 -9.124 10.138 1.00 97.81 103 ARG A O 1
ATOM 784 N N . ARG A 1 104 ? -10.152 -7.152 10.918 1.00 97.44 104 ARG A N 1
ATOM 785 C CA . ARG A 1 104 ? -10.263 -7.512 12.341 1.00 97.44 104 ARG A CA 1
ATOM 786 C C . ARG A 1 104 ? -11.720 -7.797 12.693 1.00 97.44 104 ARG A C 1
ATOM 788 O O . ARG A 1 104 ? -12.626 -7.140 12.186 1.00 97.44 104 ARG A O 1
ATOM 795 N N . GLY A 1 105 ? -11.947 -8.777 13.571 1.00 96.50 105 GLY A N 1
ATOM 796 C CA . GLY A 1 105 ? -13.295 -9.191 13.983 1.00 96.50 105 GLY A CA 1
ATOM 797 C C . GLY A 1 105 ? -14.146 -8.026 14.494 1.00 96.50 105 GLY A C 1
ATOM 798 O O . GLY A 1 105 ? -15.298 -7.902 14.095 1.00 96.50 105 GLY A O 1
ATOM 799 N N . SER A 1 106 ? -13.526 -7.125 15.259 1.00 95.69 106 SER A N 1
ATOM 800 C CA . SER A 1 106 ? -14.128 -5.911 15.819 1.00 95.69 106 SER A CA 1
ATOM 801 C C . SER A 1 106 ? -14.366 -4.771 14.817 1.00 95.69 106 SER A C 1
ATOM 803 O O . SER A 1 106 ? -14.873 -3.725 15.213 1.00 95.69 106 SER A O 1
ATOM 805 N N . VAL A 1 107 ? -13.991 -4.931 13.541 1.00 97.88 107 VAL A N 1
ATOM 806 C CA . VAL A 1 107 ? -14.097 -3.890 12.496 1.00 97.88 107 VAL A CA 1
ATOM 807 C C . VAL A 1 107 ? -14.902 -4.375 11.284 1.00 97.88 107 VAL A C 1
ATOM 809 O O . VAL A 1 107 ? -15.776 -3.663 10.804 1.00 97.88 107 VAL A O 1
ATOM 812 N N . LYS A 1 108 ? -14.671 -5.609 10.813 1.00 95.88 108 LYS A N 1
ATOM 813 C CA . LYS A 1 108 ? -15.109 -6.138 9.501 1.00 95.88 108 LYS A CA 1
ATOM 814 C C . LYS A 1 108 ? -16.615 -6.127 9.191 1.00 95.88 108 LYS A C 1
ATOM 816 O O . LYS A 1 108 ? -16.990 -6.425 8.062 1.00 95.88 108 LYS A O 1
ATOM 821 N N . ARG A 1 109 ? -17.478 -5.876 10.177 1.00 95.69 109 ARG A N 1
ATOM 822 C CA . ARG A 1 109 ? -18.949 -5.881 10.038 1.00 95.69 109 ARG A CA 1
ATOM 823 C C . ARG A 1 109 ? -19.603 -4.588 10.525 1.00 95.69 109 ARG A C 1
ATOM 825 O O . ARG A 1 109 ? -20.810 -4.556 10.720 1.00 95.69 109 ARG A O 1
ATOM 832 N N . ARG A 1 110 ? -18.823 -3.526 10.722 1.00 97.19 110 ARG A N 1
ATOM 833 C CA . ARG A 1 110 ? -19.351 -2.217 11.106 1.00 97.19 110 ARG A CA 1
ATOM 834 C C . ARG A 1 110 ? -18.760 -1.109 10.253 1.00 97.19 110 ARG A C 1
ATOM 836 O O . ARG A 1 110 ? -17.746 -1.280 9.577 1.00 97.19 110 ARG A O 1
ATOM 843 N N . ARG A 1 111 ? -19.399 0.056 10.310 1.00 97.00 111 ARG A N 1
ATOM 844 C CA . ARG A 1 111 ? -18.849 1.282 9.732 1.00 97.00 111 ARG A CA 1
ATOM 845 C C . ARG A 1 111 ? -17.654 1.735 10.570 1.00 97.00 111 ARG A C 1
ATOM 847 O O . ARG A 1 111 ? -17.645 1.574 11.790 1.00 97.00 111 ARG A O 1
ATOM 854 N N . LEU A 1 112 ? -16.667 2.332 9.907 1.00 97.81 112 LEU A N 1
ATOM 855 C CA . LEU A 1 112 ? -15.580 3.015 10.600 1.00 97.81 112 LEU A CA 1
ATOM 856 C C . LEU A 1 112 ? -16.115 4.244 11.334 1.00 97.81 112 LEU A C 1
ATOM 858 O O . LEU A 1 112 ? -16.811 5.074 10.738 1.00 97.81 112 LEU A O 1
ATOM 862 N N . HIS A 1 113 ? -15.739 4.372 12.597 1.00 97.31 113 HIS A N 1
ATOM 863 C CA . HIS A 1 113 ? -15.982 5.539 13.426 1.00 97.31 113 HIS A CA 1
ATOM 864 C C . HIS A 1 113 ? -15.086 6.708 12.986 1.00 97.31 113 HIS A C 1
ATOM 866 O O . HIS A 1 113 ? -14.096 6.529 12.267 1.00 97.31 113 HIS A O 1
ATOM 872 N N . GLY A 1 114 ? -15.421 7.922 13.434 1.00 98.19 114 GLY A N 1
ATOM 873 C CA . GLY A 1 114 ? -14.686 9.143 13.083 1.00 98.19 114 GLY A CA 1
ATOM 874 C C . GLY A 1 114 ? -13.187 9.054 13.384 1.00 98.19 114 GLY A C 1
ATOM 875 O O . GLY A 1 114 ? -12.375 9.304 12.495 1.00 98.19 114 GLY A O 1
ATOM 876 N N . GLY A 1 115 ? -12.814 8.598 14.586 1.00 97.50 115 GLY A N 1
ATOM 877 C CA . GLY A 1 115 ? -11.407 8.460 14.990 1.00 97.50 115 GLY A CA 1
ATOM 878 C C . GLY A 1 115 ? -10.607 7.463 14.140 1.00 97.50 115 GLY A C 1
ATOM 879 O O . GLY A 1 115 ? -9.445 7.702 13.808 1.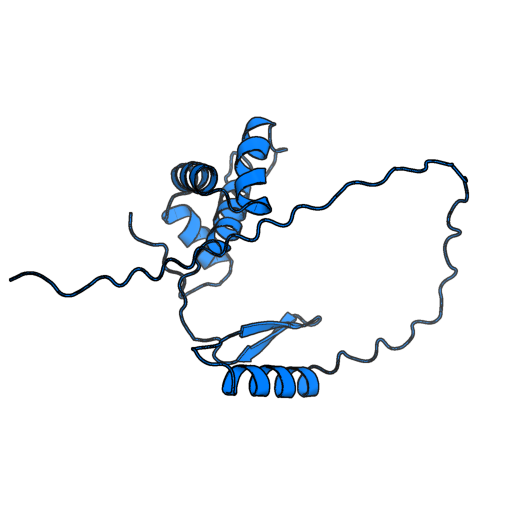00 97.50 115 GLY A O 1
ATOM 880 N N . GLU A 1 116 ? -11.242 6.377 13.691 1.00 98.19 116 GLU A N 1
ATOM 881 C CA . GLU A 1 116 ? -10.594 5.412 12.796 1.00 98.19 116 GLU A CA 1
ATOM 882 C C . GLU A 1 116 ? -10.343 6.026 11.422 1.00 98.19 116 GLU A C 1
ATOM 884 O O . GLU A 1 116 ? -9.254 5.881 10.873 1.00 98.19 116 GLU A O 1
ATOM 889 N N . LYS A 1 117 ? -11.314 6.768 10.874 1.00 98.50 117 LYS A N 1
ATOM 890 C CA . LYS A 1 117 ? -11.138 7.493 9.605 1.00 98.50 117 LYS A CA 1
ATOM 891 C C . LYS A 1 117 ? -10.075 8.586 9.718 1.00 98.50 117 LYS A C 1
ATOM 893 O O . LYS A 1 117 ? -9.311 8.775 8.771 1.00 98.50 117 LYS A O 1
ATOM 898 N N . ALA A 1 118 ? -10.007 9.268 10.860 1.00 98.25 118 ALA A N 1
ATOM 899 C CA . ALA A 1 118 ? -9.003 10.289 11.143 1.00 98.25 118 ALA A CA 1
ATOM 900 C C . ALA A 1 118 ? -7.580 9.710 11.219 1.00 98.25 118 ALA A C 1
ATOM 902 O O . ALA A 1 118 ? -6.628 10.412 10.901 1.00 98.25 118 ALA A O 1
ATOM 903 N N . THR A 1 119 ? -7.429 8.423 11.551 1.00 98.50 119 THR A N 1
ATOM 904 C CA . THR A 1 119 ? -6.126 7.736 11.534 1.00 98.50 119 THR A CA 1
ATOM 905 C C . THR A 1 119 ? -5.834 7.085 10.175 1.00 98.50 119 THR A C 1
ATOM 907 O O . THR A 1 119 ? -4.803 7.344 9.559 1.00 98.50 119 THR A O 1
ATOM 910 N N . LEU A 1 120 ? -6.756 6.271 9.653 1.00 98.62 120 LEU A N 1
ATOM 911 C CA . LEU A 1 120 ? -6.576 5.525 8.399 1.00 98.62 120 LEU A CA 1
ATOM 912 C C . LEU A 1 120 ? -6.506 6.445 7.171 1.00 98.62 120 LEU A C 1
ATOM 914 O O . LEU A 1 120 ? -5.786 6.164 6.214 1.00 98.62 120 LEU A O 1
ATOM 918 N N . GLY A 1 121 ? -7.251 7.552 7.184 1.00 98.56 121 GLY A N 1
ATOM 919 C CA . GLY A 1 121 ? -7.334 8.494 6.073 1.00 98.56 121 GLY A CA 1
ATOM 920 C C . GLY A 1 121 ? -5.986 9.134 5.722 1.00 98.56 121 GLY A C 1
ATOM 921 O O . GLY A 1 121 ? -5.581 9.025 4.563 1.00 98.56 121 GLY A O 1
ATOM 922 N N . PRO A 1 122 ? -5.297 9.799 6.667 1.00 98.69 122 PRO A N 1
ATOM 923 C CA . PRO A 1 122 ? -3.957 10.347 6.450 1.00 98.69 122 PRO A CA 1
ATOM 924 C C . PRO A 1 122 ? -2.911 9.277 6.122 1.00 98.69 122 PRO A C 1
ATOM 926 O O . PRO A 1 122 ? -2.114 9.485 5.206 1.00 98.69 122 PRO A O 1
ATOM 929 N N . MET A 1 123 ? -2.963 8.110 6.784 1.00 98.69 123 MET A N 1
ATOM 930 C CA . MET A 1 123 ? -2.057 6.984 6.507 1.00 98.69 123 MET A CA 1
ATOM 931 C C . MET A 1 123 ? -2.070 6.593 5.024 1.00 98.69 123 MET A C 1
ATOM 933 O O . MET A 1 123 ? -1.023 6.315 4.450 1.00 98.69 123 MET A O 1
ATOM 937 N N . ILE A 1 124 ? -3.247 6.581 4.392 1.00 98.56 124 ILE A N 1
ATOM 938 C CA . ILE A 1 124 ? -3.393 6.171 2.990 1.00 98.56 124 ILE A CA 1
ATOM 939 C C . ILE A 1 124 ? -3.224 7.335 2.018 1.00 98.56 124 ILE A C 1
ATOM 941 O O . ILE A 1 124 ? -2.534 7.194 1.015 1.00 98.56 124 ILE A O 1
ATOM 945 N N . ARG A 1 125 ? -3.841 8.489 2.293 1.00 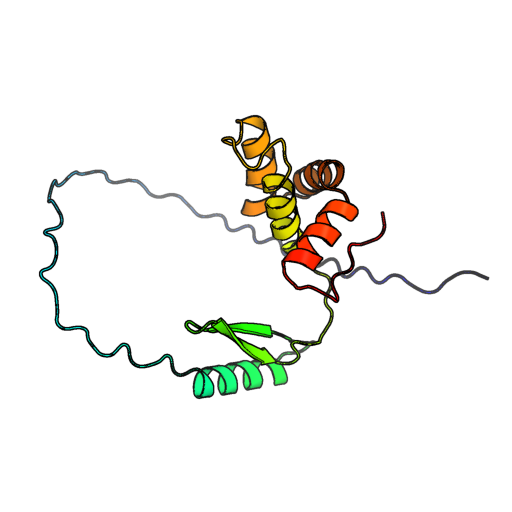98.50 125 ARG A N 1
ATOM 946 C CA . ARG A 1 125 ? -3.880 9.610 1.337 1.00 98.50 125 ARG A CA 1
ATOM 947 C C . ARG A 1 125 ? -2.615 10.457 1.338 1.00 98.50 125 ARG A C 1
ATOM 949 O O . ARG A 1 125 ? -2.309 11.079 0.331 1.00 98.50 125 ARG A O 1
ATOM 956 N N . ARG A 1 126 ? -1.915 10.517 2.470 1.00 98.38 126 ARG A N 1
ATOM 957 C CA . ARG A 1 126 ? -0.707 11.338 2.655 1.00 98.38 126 ARG A CA 1
ATOM 958 C C . ARG A 1 126 ? 0.493 10.514 3.098 1.00 98.38 126 ARG A C 1
ATOM 960 O O . ARG A 1 126 ? 1.542 11.075 3.377 1.00 98.38 126 ARG A O 1
ATOM 967 N N . SER A 1 127 ? 0.344 9.189 3.166 1.00 98.00 127 SER A N 1
ATOM 968 C CA . SER A 1 127 ? 1.391 8.300 3.655 1.00 98.00 127 SER A CA 1
ATOM 969 C C . SER A 1 127 ? 1.863 8.660 5.073 1.00 98.00 127 SER A C 1
ATOM 971 O O . SER A 1 127 ? 3.041 8.514 5.385 1.00 98.00 127 SER A O 1
ATOM 973 N N . ASP A 1 128 ? 0.968 9.124 5.950 1.00 98.69 128 ASP A N 1
ATOM 974 C CA . ASP A 1 128 ? 1.335 9.521 7.317 1.00 98.69 128 ASP A CA 1
ATOM 975 C C . ASP A 1 128 ? 1.973 8.350 8.096 1.00 98.69 128 ASP A C 1
ATOM 977 O O . ASP A 1 128 ? 1.380 7.271 8.214 1.00 98.69 128 ASP A O 1
ATOM 981 N N . ASN A 1 129 ? 3.207 8.542 8.579 1.00 98.06 129 ASN A N 1
ATOM 982 C CA . ASN A 1 129 ? 3.984 7.495 9.251 1.00 98.06 129 ASN A CA 1
ATOM 983 C C . ASN A 1 129 ? 3.519 7.252 10.690 1.00 98.06 129 ASN A C 1
ATOM 985 O O . ASN A 1 129 ? 3.439 6.100 11.098 1.00 98.06 129 ASN A O 1
ATOM 989 N N . ALA A 1 130 ? 3.155 8.293 11.442 1.00 98.31 130 ALA A N 1
ATOM 990 C CA . ALA A 1 130 ? 2.706 8.137 12.826 1.00 98.31 130 ALA A CA 1
ATOM 991 C C . ALA A 1 130 ? 1.361 7.396 12.899 1.00 98.31 130 ALA A C 1
ATOM 993 O O . ALA A 1 130 ? 1.146 6.536 13.752 1.00 98.31 130 ALA A O 1
ATOM 994 N N . ALA A 1 131 ? 0.454 7.684 11.967 1.00 98.50 131 ALA A N 1
ATOM 995 C CA . ALA A 1 131 ? -0.779 6.937 11.787 1.00 98.50 131 ALA A CA 1
ATOM 996 C C . ALA A 1 131 ? -0.505 5.490 11.359 1.00 98.50 131 ALA A C 1
ATOM 998 O O . ALA A 1 131 ? -1.181 4.585 11.844 1.00 98.50 131 ALA A O 1
ATOM 999 N N . ALA A 1 132 ? 0.492 5.257 10.498 1.00 98.31 132 ALA A N 1
ATOM 1000 C CA . ALA A 1 132 ? 0.904 3.904 10.135 1.00 98.31 132 ALA A CA 1
ATOM 1001 C C . ALA A 1 132 ? 1.418 3.113 11.343 1.00 98.31 132 ALA A C 1
ATOM 1003 O O . ALA A 1 132 ? 0.993 1.973 11.508 1.00 98.31 132 ALA A O 1
ATOM 1004 N N . THR A 1 133 ? 2.239 3.722 12.205 1.00 97.88 133 THR A N 1
ATOM 1005 C CA . THR A 1 133 ? 2.698 3.114 13.463 1.00 97.88 133 THR A CA 1
ATOM 1006 C C . THR A 1 133 ? 1.514 2.743 14.348 1.00 97.88 133 THR A C 1
ATOM 1008 O O . THR A 1 133 ? 1.350 1.571 14.655 1.00 97.88 133 THR A O 1
ATOM 1011 N N . ARG A 1 134 ? 0.585 3.672 14.619 1.00 98.38 134 ARG A N 1
ATOM 1012 C CA . ARG A 1 134 ? -0.612 3.374 15.434 1.00 98.38 134 ARG A CA 1
ATOM 1013 C C . ARG A 1 134 ? -1.443 2.210 14.889 1.00 98.38 134 ARG A C 1
ATOM 1015 O O . ARG A 1 134 ? -2.001 1.424 15.649 1.00 98.38 134 ARG A O 1
ATOM 1022 N N . ILE A 1 135 ? -1.580 2.100 13.566 1.00 98.31 135 ILE A N 1
ATOM 1023 C CA . ILE A 1 135 ? -2.311 0.982 12.951 1.00 98.31 135 ILE A CA 1
ATOM 1024 C C . ILE A 1 135 ? -1.489 -0.307 12.992 1.00 98.31 135 ILE A C 1
ATOM 1026 O O . ILE A 1 135 ? -2.066 -1.381 13.177 1.00 98.31 135 ILE A O 1
ATOM 1030 N N . HIS A 1 136 ? -0.168 -0.226 12.838 1.00 97.50 136 HIS A N 1
ATOM 1031 C CA . HIS A 1 136 ? 0.725 -1.367 13.002 1.00 97.50 136 HIS A CA 1
ATOM 1032 C C . HIS A 1 136 ? 0.692 -1.899 14.434 1.00 97.50 136 HIS A C 1
ATOM 1034 O O . HIS A 1 136 ? 0.480 -3.096 14.571 1.00 97.50 136 HIS A O 1
ATOM 1040 N N . ASP A 1 137 ? 0.716 -1.056 15.467 1.00 97.38 137 ASP A N 1
ATOM 1041 C CA . ASP A 1 137 ? 0.609 -1.478 16.876 1.00 97.38 137 ASP A CA 1
ATOM 1042 C C . ASP A 1 137 ? -0.664 -2.305 17.134 1.00 97.38 137 ASP A C 1
ATOM 1044 O O . ASP A 1 137 ? -0.683 -3.258 17.911 1.00 97.38 137 ASP A O 1
ATOM 1048 N N . VAL A 1 138 ? -1.745 -1.986 16.416 1.00 97.25 138 VAL A N 1
ATOM 1049 C CA . VAL A 1 138 ? -3.027 -2.696 16.504 1.00 97.25 138 VAL A CA 1
ATOM 1050 C C . VAL A 1 138 ? -3.062 -3.981 15.663 1.00 97.25 138 VAL A C 1
ATOM 1052 O O . VAL A 1 138 ? -3.735 -4.953 16.018 1.00 97.25 138 VAL A O 1
ATOM 1055 N N . VAL A 1 139 ? -2.420 -3.984 14.493 1.00 97.56 139 VAL A N 1
ATOM 1056 C CA . VAL A 1 139 ? -2.444 -5.104 13.533 1.00 97.56 139 VAL A CA 1
ATOM 1057 C C . VAL A 1 139 ? -1.374 -6.151 13.858 1.00 97.56 139 VAL A C 1
ATOM 1059 O O . VAL A 1 139 ? -1.627 -7.358 13.746 1.00 97.56 139 VAL A O 1
ATOM 1062 N N . GLY A 1 140 ? -0.191 -5.681 14.233 1.00 97.00 140 GLY A N 1
ATOM 1063 C CA . GLY A 1 140 ? 1.043 -6.411 14.457 1.00 97.00 140 GLY A CA 1
ATOM 1064 C C . GLY A 1 140 ? 1.587 -7.123 13.217 1.00 97.00 140 GLY A C 1
ATOM 1065 O O . GLY A 1 140 ? 0.892 -7.380 12.224 1.00 97.00 140 GLY A O 1
ATOM 1066 N N . ASN A 1 141 ? 2.835 -7.580 13.316 1.00 96.50 141 ASN A N 1
ATOM 1067 C CA . ASN A 1 141 ? 3.458 -8.425 12.294 1.00 96.50 141 ASN A CA 1
ATOM 1068 C C . ASN A 1 141 ? 2.653 -9.708 12.032 1.00 96.50 141 ASN A C 1
ATOM 1070 O O . ASN A 1 141 ? 2.539 -10.161 10.891 1.00 96.50 141 ASN A O 1
ATOM 1074 N N . ALA A 1 142 ? 2.008 -10.269 13.059 1.00 95.88 142 ALA A N 1
ATOM 1075 C CA . ALA A 1 142 ? 1.122 -11.419 12.904 1.00 95.88 142 ALA A CA 1
ATOM 1076 C C . ALA A 1 142 ? -0.095 -11.112 12.009 1.00 95.88 142 ALA A C 1
ATOM 1078 O O . ALA A 1 142 ? -0.492 -11.952 11.194 1.00 95.88 142 ALA A O 1
ATOM 1079 N N . GLY A 1 143 ? -0.683 -9.915 12.119 1.00 96.88 143 GLY A N 1
ATOM 1080 C CA . GLY A 1 143 ? -1.788 -9.473 11.268 1.00 96.88 143 GLY A CA 1
ATOM 1081 C C . GLY A 1 143 ? -1.370 -9.302 9.815 1.00 96.88 143 GLY A C 1
ATOM 1082 O O . GLY A 1 143 ? -2.054 -9.817 8.924 1.00 96.88 143 GLY A O 1
ATOM 1083 N N . LEU A 1 144 ? -0.211 -8.685 9.580 1.00 97.56 144 LEU A N 1
ATOM 1084 C CA . LEU A 1 144 ? 0.371 -8.562 8.244 1.00 97.56 144 LEU A CA 1
ATOM 1085 C C . LEU A 1 144 ? 0.676 -9.932 7.624 1.00 97.56 144 LEU A C 1
ATOM 1087 O O . LEU A 1 144 ? 0.267 -10.188 6.493 1.00 97.56 144 LEU A O 1
ATOM 1091 N N . ARG A 1 145 ? 1.298 -10.859 8.368 1.00 97.19 145 ARG A N 1
ATOM 1092 C CA . ARG A 1 145 ? 1.563 -12.229 7.882 1.00 97.19 145 ARG A CA 1
ATOM 1093 C C . ARG A 1 145 ? 0.267 -12.987 7.571 1.00 97.19 145 ARG A C 1
ATOM 1095 O O . ARG A 1 145 ? 0.197 -13.685 6.560 1.00 97.19 145 ARG A O 1
ATOM 1102 N N . ARG A 1 146 ? -0.783 -12.842 8.394 1.00 97.38 146 ARG A N 1
ATOM 1103 C CA . ARG A 1 146 ? -2.112 -13.428 8.113 1.00 97.38 146 ARG A CA 1
ATOM 1104 C C . ARG A 1 146 ? -2.716 -12.881 6.823 1.00 97.38 146 ARG A C 1
ATOM 1106 O O . ARG A 1 146 ? -3.275 -13.657 6.047 1.00 97.38 146 ARG A O 1
ATOM 1113 N N . LEU A 1 147 ? -2.621 -11.571 6.593 1.00 98.06 147 LEU A N 1
ATOM 1114 C CA . LEU A 1 147 ? -3.090 -10.966 5.349 1.00 98.06 147 LEU A CA 1
ATOM 1115 C C . LEU A 1 147 ? -2.273 -11.462 4.152 1.00 98.06 147 LEU A C 1
ATOM 1117 O O . LEU A 1 147 ? -2.861 -11.912 3.173 1.00 98.06 147 LEU A O 1
ATOM 1121 N N . ALA A 1 148 ? -0.944 -11.440 4.256 1.00 97.56 148 ALA A N 1
ATOM 1122 C CA . ALA A 1 148 ? -0.039 -11.887 3.206 1.00 97.56 148 ALA A CA 1
ATOM 1123 C C . ALA A 1 148 ? -0.334 -13.328 2.771 1.00 97.56 148 ALA A C 1
ATOM 1125 O O . ALA A 1 148 ? -0.496 -13.585 1.581 1.00 97.56 148 ALA A O 1
ATOM 1126 N N . ARG A 1 149 ? -0.504 -14.258 3.722 1.00 97.69 149 ARG A N 1
ATOM 1127 C CA . ARG A 1 149 ? -0.889 -15.646 3.414 1.00 97.69 149 ARG A CA 1
ATOM 1128 C C . ARG A 1 149 ? -2.221 -15.727 2.677 1.00 97.69 149 ARG A C 1
ATOM 1130 O O . ARG A 1 149 ? -2.312 -16.422 1.673 1.00 97.69 149 ARG A O 1
ATOM 1137 N N . ARG A 1 150 ? -3.234 -14.988 3.139 1.00 97.44 150 ARG A N 1
ATOM 1138 C CA . ARG A 1 150 ? -4.553 -14.957 2.490 1.00 97.44 150 ARG A CA 1
ATOM 1139 C C . ARG A 1 150 ? -4.493 -14.392 1.069 1.00 97.44 150 ARG A C 1
ATOM 1141 O O . ARG A 1 150 ? -5.253 -14.835 0.220 1.00 97.44 150 ARG A O 1
ATOM 1148 N N . ALA A 1 151 ? -3.601 -13.441 0.817 1.00 95.44 151 ALA A N 1
ATOM 1149 C CA . ALA A 1 151 ? -3.372 -12.859 -0.501 1.00 95.44 151 ALA A CA 1
ATOM 1150 C C . ALA A 1 151 ? -2.380 -13.666 -1.367 1.00 95.44 151 ALA A C 1
ATOM 1152 O O . ALA A 1 151 ? -1.995 -13.207 -2.437 1.00 95.44 151 ALA A O 1
ATOM 1153 N N . GLY A 1 152 ? -1.911 -14.837 -0.912 1.00 95.44 152 GLY A N 1
ATOM 1154 C CA . GLY A 1 152 ? -0.930 -15.646 -1.644 1.00 95.44 152 GLY A CA 1
ATOM 1155 C C . GLY A 1 152 ? 0.482 -15.043 -1.704 1.00 95.44 152 GLY A C 1
ATOM 1156 O O . GLY A 1 152 ? 1.326 -15.507 -2.470 1.00 95.44 152 GLY A O 1
ATOM 1157 N N . MET A 1 153 ? 0.787 -14.032 -0.884 1.00 95.00 153 MET A N 1
ATOM 1158 C CA . MET A 1 153 ? 2.086 -13.351 -0.826 1.00 95.00 153 MET A CA 1
ATOM 1159 C C . MET A 1 153 ? 3.116 -14.177 -0.034 1.00 95.00 153 MET A C 1
ATOM 1161 O O . MET A 1 153 ? 3.575 -13.785 1.036 1.00 95.00 153 MET A O 1
ATOM 1165 N N . ARG A 1 154 ? 3.499 -15.343 -0.566 1.00 92.19 154 ARG A N 1
ATOM 1166 C CA . ARG A 1 154 ? 4.346 -16.345 0.119 1.00 92.19 154 ARG A CA 1
ATOM 1167 C C . ARG A 1 154 ? 5.761 -15.872 0.479 1.00 92.19 154 ARG A C 1
ATOM 1169 O O . ARG A 1 154 ? 6.409 -16.503 1.302 1.00 92.19 154 ARG A O 1
ATOM 1176 N N . ARG A 1 155 ? 6.252 -14.796 -0.146 1.00 93.44 155 ARG A N 1
ATOM 1177 C CA . ARG A 1 155 ? 7.596 -14.228 0.088 1.00 93.44 155 ARG A CA 1
ATOM 1178 C C . ARG A 1 155 ? 7.574 -12.889 0.833 1.00 93.44 155 ARG A C 1
ATOM 1180 O O . ARG A 1 155 ? 8.609 -12.234 0.894 1.00 93.44 155 ARG A O 1
ATOM 1187 N N . PHE A 1 156 ? 6.414 -12.464 1.338 1.00 95.25 156 PHE A N 1
ATOM 1188 C CA . PHE A 1 156 ? 6.305 -11.251 2.143 1.00 95.25 156 PHE A CA 1
ATOM 1189 C C . PHE A 1 156 ? 6.855 -11.500 3.547 1.00 95.25 156 PHE A C 1
ATOM 1191 O O . PHE A 1 156 ? 6.450 -12.452 4.218 1.00 95.25 156 PHE A O 1
ATOM 1198 N N . ILE A 1 157 ? 7.752 -10.623 3.981 1.00 94.19 157 ILE A N 1
ATOM 1199 C CA . ILE A 1 157 ? 8.377 -10.651 5.298 1.00 94.19 157 ILE A CA 1
ATOM 1200 C C . ILE A 1 157 ? 8.166 -9.247 5.871 1.00 94.19 157 ILE A C 1
ATOM 1202 O O . ILE A 1 157 ? 8.647 -8.297 5.256 1.00 94.19 157 ILE A O 1
ATOM 1206 N N . PRO A 1 158 ? 7.382 -9.077 6.950 1.00 91.94 158 PRO A N 1
ATOM 1207 C CA . PRO A 1 158 ? 7.355 -7.805 7.655 1.00 91.94 158 PRO A CA 1
ATOM 1208 C C . PRO A 1 158 ? 8.679 -7.617 8.397 1.00 91.94 158 PRO A C 1
ATOM 1210 O O . PRO A 1 158 ? 9.232 -8.604 8.890 1.00 91.94 158 PRO A O 1
ATOM 1213 N N . ASP A 1 159 ? 9.141 -6.374 8.491 1.00 83.75 159 ASP A N 1
ATOM 1214 C CA . ASP A 1 159 ? 10.337 -6.040 9.261 1.00 83.75 159 ASP A CA 1
ATOM 1215 C C . ASP A 1 159 ? 10.153 -6.468 10.724 1.00 83.75 159 ASP A C 1
ATOM 1217 O O . ASP A 1 159 ? 9.053 -6.376 11.288 1.00 83.75 159 ASP A O 1
ATOM 1221 N N . GLU A 1 160 ? 11.218 -6.995 11.320 1.00 64.62 160 GLU A N 1
ATOM 1222 C CA . GLU A 1 160 ? 11.257 -7.233 12.760 1.00 64.62 160 GLU A CA 1
ATOM 1223 C C . GLU A 1 160 ? 11.454 -5.877 13.441 1.00 64.62 160 GLU A C 1
ATOM 1225 O O . GLU A 1 160 ? 12.318 -5.100 13.031 1.00 64.62 160 GLU A O 1
ATOM 1230 N N . VAL A 1 161 ? 10.569 -5.566 14.391 1.00 50.47 161 VAL A N 1
ATOM 1231 C CA . VAL A 1 161 ? 10.651 -4.368 15.236 1.00 50.47 161 VAL A CA 1
ATOM 1232 C C . VAL A 1 161 ? 11.278 -4.790 16.549 1.00 50.47 161 VAL A C 1
ATOM 1234 O O . VAL A 1 161 ? 10.840 -5.855 17.047 1.00 50.47 161 VAL A O 1
#

Secondary structure (DSSP, 8-state):
------------------PPP---------------------------HHHHHHHHHHHHHHSSS---EEEE-TTSPEEEESTT-----GGGHHHHHHHHHHTSTTTTTSPPPHHHHHHHHHHHHS--HHHHHHHHHHHHHHHHHHHHHHTT-TT--PPP-

Foldseek 3Di:
DDDDDDDDPDDDDDDDDDDDDDDDDDDDDDDDPPDPDDDDPDPPPAPPCVVVLVVVVVVQVPDPDHDWDWDQDPVRDIDIDPPVDDDDCPLVCLVLLVVLLCPDPVHVPDDDDPVRCVLSVCCPPVVDVVSSVVSCVVCDQVSSVVSCVVVVVPPDHDDDD